Protein AF-A0A2V9VZB8-F1 (afdb_monomer_lite)

pLDDT: mean 87.89, std 12.3, range [39.72, 98.25]

Secondary structure (DSSP, 8-state):
--S-----SSPPEEEE-SS-EEEESGGGG-SS-SSS-SS-------SSHHHHHHHHHHHHHHHH-TT--GGGGEEEEEE---SSS-HHHHHHHHHTTS-TT-EEEEEETTTS-TTTTT-

Foldseek 3Di:
DPPPDDQPPPDFDFDQDPVGTDTDPLVVQPPVVPPGGPDDDDDQRDRDPVSVCVVVVVVVVCVPPPVNPPCVLEEEQEEEADDVHDSVVVSVVVVVVDDPSHHYDYHYNNPDDPVRVPD

Radius of gyration: 19.83 Å; chains: 1; bounding box: 49×36×46 Å

Structure (mmCIF, N/CA/C/O backbone):
data_AF-A0A2V9VZB8-F1
#
_entry.id   AF-A0A2V9VZB8-F1
#
loop_
_atom_site.group_PDB
_atom_site.id
_atom_site.type_symbol
_atom_site.label_atom_id
_atom_site.label_alt_id
_atom_site.label_comp_id
_atom_site.label_asym_id
_atom_site.label_entity_id
_atom_site.label_seq_id
_atom_site.pdbx_PDB_ins_code
_atom_site.Cartn_x
_atom_site.Cartn_y
_atom_site.Cartn_z
_atom_site.occupancy
_atom_site.B_iso_or_equiv
_atom_site.auth_seq_id
_atom_site.auth_comp_id
_atom_site.auth_asym_id
_atom_site.auth_atom_id
_atom_site.pdbx_PDB_model_num
ATOM 1 N N . TYR A 1 1 ? 29.233 -8.299 -5.469 1.00 53.00 1 TYR A N 1
ATOM 2 C CA . TYR A 1 1 ? 28.206 -9.097 -6.170 1.00 53.00 1 TYR A CA 1
ATOM 3 C C . TYR A 1 1 ? 27.899 -10.313 -5.303 1.00 53.00 1 TYR A C 1
ATOM 5 O O . TYR A 1 1 ? 28.838 -11.028 -4.988 1.00 53.00 1 TYR A O 1
ATOM 13 N N . LEU A 1 2 ? 26.656 -10.493 -4.834 1.00 67.50 2 LEU A N 1
ATOM 14 C CA . LEU A 1 2 ? 26.291 -11.486 -3.798 1.00 67.50 2 LEU A CA 1
ATOM 15 C C . LEU A 1 2 ? 25.857 -12.862 -4.350 1.00 67.50 2 LEU A C 1
ATOM 17 O O . LEU A 1 2 ? 25.420 -13.711 -3.587 1.00 67.50 2 LEU A O 1
ATOM 21 N N . GLY A 1 3 ? 25.964 -13.102 -5.662 1.00 53.69 3 GLY A N 1
ATOM 22 C CA . GLY A 1 3 ? 25.739 -14.434 -6.248 1.00 53.69 3 GLY A CA 1
ATOM 23 C C . GLY A 1 3 ? 24.286 -14.920 -6.267 1.00 53.69 3 GLY A C 1
ATOM 24 O O . GLY A 1 3 ? 24.039 -16.054 -6.654 1.00 53.69 3 GLY A O 1
ATOM 25 N N . PHE A 1 4 ? 23.326 -14.072 -5.893 1.00 67.62 4 PHE A N 1
ATOM 26 C CA . PHE A 1 4 ? 21.911 -14.431 -5.863 1.00 67.62 4 PHE A CA 1
ATOM 27 C C . PHE A 1 4 ? 21.274 -14.546 -7.260 1.00 67.62 4 PHE A C 1
ATOM 29 O O . PHE A 1 4 ? 20.319 -15.282 -7.413 1.00 67.62 4 PHE A O 1
ATOM 36 N N . GLY A 1 5 ? 21.832 -13.925 -8.303 1.00 64.38 5 GLY A N 1
ATOM 37 C CA . GLY A 1 5 ? 21.281 -13.962 -9.667 1.00 64.38 5 GLY A CA 1
ATOM 38 C C . GLY A 1 5 ? 20.542 -12.677 -10.061 1.00 64.38 5 GLY A C 1
ATOM 39 O O . GLY A 1 5 ? 20.443 -11.737 -9.272 1.00 64.38 5 GLY A O 1
ATOM 40 N N . PHE A 1 6 ? 20.076 -12.606 -11.314 1.00 65.38 6 PHE A N 1
ATOM 41 C CA . PHE A 1 6 ? 19.318 -11.466 -11.848 1.00 65.38 6 PHE A CA 1
ATOM 42 C C . PHE A 1 6 ? 17.842 -11.590 -11.457 1.00 65.38 6 PHE A C 1
ATOM 44 O O . PHE A 1 6 ? 17.027 -12.095 -12.221 1.00 65.38 6 PHE A O 1
ATOM 51 N N . PHE A 1 7 ? 17.518 -11.178 -10.234 1.00 72.00 7 PHE A N 1
ATOM 52 C CA . PHE A 1 7 ? 16.160 -11.273 -9.687 1.00 72.00 7 PHE A CA 1
ATOM 53 C C . PHE A 1 7 ? 15.269 -10.061 -9.962 1.00 72.00 7 PHE A C 1
ATOM 55 O O . PHE A 1 7 ? 14.075 -10.127 -9.686 1.00 72.00 7 PHE A O 1
ATOM 62 N N . ASP A 1 8 ? 15.832 -8.988 -10.517 1.00 75.81 8 ASP A N 1
ATOM 63 C CA . ASP A 1 8 ? 15.086 -7.802 -10.920 1.00 75.81 8 ASP A CA 1
ATOM 64 C C . ASP A 1 8 ? 14.904 -7.794 -12.434 1.00 75.81 8 ASP A C 1
ATOM 66 O O . ASP A 1 8 ? 15.804 -7.417 -13.185 1.00 75.81 8 ASP A O 1
ATOM 70 N N . PHE A 1 9 ? 13.714 -8.190 -12.887 1.00 84.94 9 PHE A N 1
ATOM 71 C CA . PHE A 1 9 ? 13.331 -8.064 -14.296 1.00 84.94 9 PHE A CA 1
ATOM 72 C C . PHE A 1 9 ? 13.196 -6.599 -14.733 1.00 84.94 9 PHE A C 1
ATOM 74 O O . PHE A 1 9 ? 13.420 -6.277 -15.896 1.00 84.94 9 PHE A O 1
ATOM 81 N N . VAL A 1 10 ? 12.862 -5.711 -13.791 1.00 88.69 10 VAL A N 1
ATOM 82 C CA . VAL A 1 10 ? 12.777 -4.259 -13.992 1.00 88.69 10 VAL A CA 1
ATOM 83 C C . VAL A 1 10 ? 13.570 -3.568 -12.876 1.00 88.69 10 VAL A C 1
ATOM 85 O O . VAL A 1 10 ? 13.082 -3.507 -11.745 1.00 88.69 10 VAL A O 1
ATOM 88 N N . PRO A 1 11 ? 14.788 -3.066 -13.138 1.00 87.81 11 PRO A N 1
ATOM 89 C CA . PRO A 1 11 ? 15.603 -2.393 -12.124 1.00 87.81 11 PRO A CA 1
ATOM 90 C C . PRO A 1 11 ? 14.929 -1.122 -11.597 1.00 87.81 11 PRO A C 1
ATOM 92 O O . PRO A 1 11 ? 14.422 -0.340 -12.386 1.00 87.81 11 PRO A O 1
ATOM 95 N N . THR A 1 12 ? 14.943 -0.879 -10.288 1.00 88.94 12 THR A N 1
ATOM 96 C CA . THR A 1 12 ? 14.417 0.367 -9.691 1.00 88.94 12 THR A CA 1
ATOM 97 C C . THR A 1 12 ? 15.497 1.454 -9.626 1.00 88.94 12 THR A C 1
ATOM 99 O O . THR A 1 12 ? 16.692 1.142 -9.530 1.00 88.94 12 THR A O 1
ATOM 102 N N . LYS A 1 13 ? 15.114 2.737 -9.663 1.00 89.88 13 LYS A N 1
ATOM 103 C CA . LYS A 1 13 ? 16.080 3.836 -9.521 1.00 89.88 13 LYS A CA 1
ATOM 104 C C . LYS A 1 13 ? 16.237 4.195 -8.052 1.00 89.88 13 LYS A C 1
ATOM 106 O O . LYS A 1 13 ? 15.263 4.451 -7.356 1.00 89.88 13 LYS A O 1
ATOM 111 N N . LEU A 1 14 ? 17.483 4.281 -7.592 1.00 92.12 14 LEU A N 1
ATOM 112 C CA . LEU A 1 14 ? 17.765 4.845 -6.278 1.00 92.12 14 LEU A CA 1
ATOM 113 C C . LEU A 1 14 ? 17.751 6.376 -6.350 1.00 92.12 14 LEU A C 1
ATOM 115 O O . LEU A 1 14 ? 18.572 6.967 -7.059 1.00 92.12 14 LEU A O 1
ATOM 119 N N . ILE A 1 15 ? 16.866 7.002 -5.583 1.00 89.56 15 ILE A N 1
ATOM 120 C CA . ILE A 1 15 ? 16.756 8.453 -5.413 1.00 89.56 15 ILE A CA 1
ATOM 121 C C . ILE A 1 15 ? 17.209 8.859 -4.008 1.00 89.56 15 ILE A C 1
ATOM 123 O O . ILE A 1 15 ? 17.222 8.041 -3.089 1.00 89.56 15 ILE A O 1
ATOM 127 N N . LEU A 1 16 ? 17.611 10.116 -3.845 1.00 90.12 16 LEU A N 1
ATOM 128 C CA . LEU A 1 16 ? 17.936 10.693 -2.543 1.00 90.12 16 LEU A CA 1
ATOM 129 C C . LEU A 1 16 ? 16.727 11.500 -2.057 1.00 90.12 16 LEU A C 1
ATOM 131 O O . LEU A 1 16 ? 16.288 12.401 -2.768 1.00 90.12 16 LEU A O 1
ATOM 135 N N . THR A 1 17 ? 16.196 11.170 -0.883 1.00 85.62 17 THR A N 1
ATOM 136 C CA . THR A 1 17 ? 15.197 11.986 -0.176 1.00 85.62 17 THR A CA 1
ATOM 137 C C . THR A 1 17 ? 15.890 12.856 0.875 1.00 85.62 17 THR A C 1
ATOM 139 O O . THR A 1 17 ? 17.113 12.790 1.019 1.00 85.62 17 THR A O 1
ATOM 142 N N . SER A 1 18 ? 15.135 13.691 1.598 1.00 88.00 18 SER A N 1
ATOM 143 C CA . SER A 1 18 ? 15.697 14.519 2.676 1.00 88.00 18 SER A CA 1
ATOM 144 C C . SER A 1 18 ? 16.389 13.685 3.756 1.00 88.00 18 SER A C 1
ATOM 146 O O . SER A 1 18 ? 17.417 14.107 4.275 1.00 88.00 18 SER A O 1
ATOM 148 N N . GLU A 1 19 ? 15.863 12.489 4.032 1.00 88.25 19 GLU A N 1
ATOM 149 C CA . GLU A 1 19 ? 16.324 11.647 5.139 1.00 88.25 19 GLU A CA 1
ATOM 150 C C . GLU A 1 19 ? 17.218 10.489 4.690 1.00 88.25 19 GLU A C 1
ATOM 152 O O . GLU A 1 19 ? 18.147 10.103 5.401 1.00 88.25 19 GLU A O 1
ATOM 157 N N . LEU A 1 20 ? 16.946 9.885 3.526 1.00 91.31 20 LEU A N 1
ATOM 158 C CA . LEU A 1 20 ? 17.638 8.664 3.112 1.00 91.31 20 LEU A CA 1
ATOM 159 C C . LEU A 1 20 ? 17.673 8.457 1.596 1.00 91.31 20 LEU A C 1
ATOM 161 O O . LEU A 1 20 ? 16.896 9.012 0.826 1.00 91.31 20 LEU A O 1
ATOM 165 N N . LYS A 1 21 ? 18.589 7.598 1.146 1.00 91.06 21 LYS A N 1
ATOM 166 C CA . LYS A 1 21 ? 18.604 7.113 -0.236 1.00 91.06 21 LYS A CA 1
ATOM 167 C C . LYS A 1 21 ? 17.716 5.876 -0.347 1.00 91.06 21 LYS A C 1
ATOM 169 O O . LYS A 1 21 ? 17.977 4.891 0.338 1.00 91.06 21 LYS A O 1
ATOM 174 N N . THR A 1 22 ? 16.712 5.910 -1.218 1.00 90.88 22 THR A N 1
ATOM 175 C CA . THR A 1 22 ? 15.706 4.845 -1.351 1.00 90.88 22 THR A CA 1
ATOM 176 C C . THR A 1 22 ? 15.451 4.461 -2.804 1.00 90.88 22 THR A C 1
ATOM 178 O O . THR A 1 22 ? 15.750 5.228 -3.717 1.00 90.88 22 THR A O 1
ATOM 181 N N . ALA A 1 23 ? 14.910 3.267 -3.024 1.00 90.94 23 ALA A N 1
ATOM 182 C CA . ALA A 1 23 ? 14.385 2.840 -4.317 1.00 90.94 23 ALA A CA 1
ATOM 183 C C . ALA A 1 23 ? 13.063 3.555 -4.636 1.00 90.94 23 ALA A C 1
ATOM 185 O O . ALA A 1 23 ? 12.236 3.739 -3.746 1.00 90.94 23 ALA A O 1
ATOM 186 N N . SER A 1 24 ? 12.864 3.943 -5.897 1.00 91.44 24 SER A N 1
ATOM 187 C CA . SER A 1 24 ? 11.654 4.618 -6.367 1.00 91.44 24 SER A CA 1
ATOM 188 C C . SER A 1 24 ? 11.249 4.109 -7.747 1.00 91.44 24 SER A C 1
ATOM 190 O O . SER A 1 24 ? 12.018 4.186 -8.711 1.00 91.44 24 SER A O 1
ATOM 192 N N . ASP A 1 25 ? 10.015 3.610 -7.821 1.00 92.94 25 ASP A N 1
ATOM 193 C CA . ASP A 1 25 ? 9.355 3.255 -9.077 1.00 92.94 25 ASP A CA 1
ATOM 194 C C . ASP A 1 25 ? 8.579 4.442 -9.674 1.00 92.94 25 ASP A C 1
ATOM 196 O O . ASP A 1 25 ? 8.406 4.483 -10.890 1.00 92.94 25 ASP A O 1
ATOM 200 N N . ASP A 1 26 ? 8.217 5.451 -8.869 1.00 92.44 26 ASP A N 1
ATOM 201 C CA . ASP A 1 26 ? 7.602 6.707 -9.336 1.00 92.44 26 ASP A CA 1
ATOM 202 C C . ASP A 1 26 ? 8.444 7.388 -10.415 1.00 92.44 26 ASP A C 1
ATOM 204 O O . ASP A 1 26 ? 7.905 7.991 -11.343 1.00 92.44 26 ASP A O 1
ATOM 208 N N . TRP A 1 27 ? 9.768 7.219 -10.339 1.00 91.38 27 TRP A N 1
ATOM 209 C CA . TRP A 1 27 ? 10.702 7.724 -11.336 1.00 91.38 27 TRP A CA 1
ATOM 210 C C . TRP A 1 27 ? 10.397 7.251 -12.769 1.00 91.38 27 TRP A C 1
ATOM 212 O O . TRP A 1 27 ? 10.686 7.978 -13.716 1.00 91.38 27 TRP A O 1
ATOM 222 N N . PHE A 1 28 ? 9.806 6.065 -12.961 1.00 92.94 28 PHE A N 1
ATOM 223 C CA . PHE A 1 28 ? 9.421 5.592 -14.299 1.00 92.94 28 PHE A CA 1
ATOM 224 C C . PHE A 1 28 ? 8.313 6.420 -14.945 1.00 92.94 28 PHE A C 1
ATOM 226 O O . PHE A 1 28 ? 8.165 6.403 -16.167 1.00 92.94 28 PHE A O 1
ATOM 233 N N . SER A 1 29 ? 7.543 7.115 -14.119 1.00 95.06 29 SER A N 1
ATOM 234 C CA . SER A 1 29 ? 6.376 7.897 -14.501 1.00 95.06 29 SER A CA 1
ATOM 235 C C . SER A 1 29 ? 6.528 9.386 -14.209 1.00 95.06 29 SER A C 1
ATOM 237 O O . SER A 1 29 ? 5.544 10.093 -14.346 1.00 95.06 29 SER A O 1
ATOM 239 N N . ASP A 1 30 ? 7.717 9.847 -13.811 1.00 94.12 30 ASP A N 1
ATOM 240 C CA . ASP A 1 30 ? 8.058 11.268 -13.650 1.00 94.12 30 ASP A CA 1
ATOM 241 C C . ASP A 1 30 ? 8.711 11.792 -14.941 1.00 94.12 30 ASP A C 1
ATOM 243 O O . ASP A 1 30 ? 9.929 11.952 -15.070 1.00 94.12 30 ASP A O 1
ATOM 247 N N . PHE A 1 31 ? 7.875 12.000 -15.948 1.00 94.56 31 PHE A N 1
ATOM 248 C CA . PHE A 1 31 ? 8.209 12.565 -17.247 1.00 94.56 31 PHE A CA 1
ATOM 249 C C . PHE A 1 31 ? 8.565 14.054 -17.157 1.00 94.56 31 PHE A C 1
ATOM 251 O O . PHE A 1 31 ? 9.340 14.540 -17.989 1.00 94.56 31 PHE A O 1
ATOM 258 N N . ALA A 1 32 ? 8.029 14.782 -16.170 1.00 94.81 32 ALA A N 1
ATOM 259 C CA . ALA A 1 32 ? 8.325 16.202 -15.977 1.00 94.81 32 ALA A CA 1
ATOM 260 C C . ALA A 1 32 ? 9.610 16.464 -15.168 1.00 94.81 32 ALA A C 1
ATOM 262 O O . ALA A 1 32 ? 10.070 17.607 -15.124 1.00 94.81 32 ALA A O 1
ATOM 263 N N . ASN A 1 33 ? 10.221 15.431 -14.574 1.00 90.44 33 ASN A N 1
ATOM 264 C CA . ASN A 1 33 ? 11.322 15.541 -13.606 1.00 90.44 33 ASN A CA 1
ATOM 265 C C . ASN A 1 33 ? 10.966 16.446 -12.413 1.00 90.44 33 ASN A C 1
ATOM 267 O O . ASN A 1 33 ? 11.787 17.242 -11.946 1.00 90.44 33 ASN A O 1
ATOM 271 N N . SER A 1 34 ? 9.721 16.349 -11.953 1.00 91.19 34 SER A N 1
ATOM 272 C CA . SER A 1 34 ? 9.184 17.120 -10.833 1.00 91.19 34 SER A CA 1
ATOM 273 C C . SER A 1 34 ? 9.419 16.446 -9.477 1.00 91.19 34 SER A C 1
ATOM 275 O O . SER A 1 34 ? 9.249 17.081 -8.436 1.00 91.19 34 SER A O 1
ATOM 277 N N . GLY A 1 35 ? 9.826 15.173 -9.481 1.00 88.12 35 GLY A N 1
ATOM 278 C CA . GLY A 1 35 ? 9.882 14.324 -8.296 1.00 88.12 35 GLY A CA 1
ATOM 279 C C . GLY A 1 35 ? 8.541 13.675 -7.944 1.00 88.12 35 GLY A C 1
ATOM 280 O O . GLY A 1 35 ? 8.465 13.004 -6.917 1.00 88.12 35 GLY A O 1
ATOM 281 N N . LEU A 1 36 ? 7.504 13.860 -8.768 1.00 90.62 36 LEU A N 1
ATOM 282 C CA . LEU A 1 36 ? 6.185 13.252 -8.609 1.00 90.62 36 LEU A CA 1
ATOM 283 C C . LEU A 1 36 ? 5.797 12.488 -9.884 1.00 90.62 36 LEU A C 1
ATOM 285 O O . LEU A 1 36 ? 6.097 12.957 -10.979 1.00 90.62 36 LEU A O 1
ATOM 289 N N . PRO A 1 37 ? 5.118 11.335 -9.771 1.00 93.94 37 PRO A N 1
ATOM 290 C CA . PRO A 1 37 ? 4.675 10.582 -10.936 1.00 93.94 37 PRO A CA 1
ATOM 291 C C . PRO A 1 37 ? 3.457 11.241 -11.609 1.00 93.94 37 PRO A C 1
ATOM 293 O O . PRO A 1 37 ? 2.501 11.629 -10.934 1.00 93.94 37 PRO A O 1
ATOM 296 N N . GLU A 1 38 ? 3.435 11.308 -12.944 1.00 96.06 38 GLU A N 1
ATOM 297 C CA . GLU A 1 38 ? 2.267 11.783 -13.707 1.00 96.06 38 GLU A CA 1
ATOM 298 C C . GLU A 1 38 ? 1.210 10.698 -13.956 1.00 96.06 38 GLU A C 1
ATOM 300 O O . GLU A 1 38 ? 0.059 11.013 -14.267 1.00 96.06 38 GLU A O 1
ATOM 305 N N . ILE A 1 39 ? 1.577 9.423 -13.827 1.00 95.62 39 ILE A N 1
ATOM 306 C CA . ILE A 1 39 ? 0.650 8.289 -13.910 1.00 95.62 39 ILE A CA 1
ATOM 307 C C . ILE A 1 39 ? 0.832 7.372 -12.705 1.00 95.62 39 ILE A C 1
ATOM 309 O O . ILE A 1 39 ? 1.940 7.210 -12.201 1.00 95.62 39 ILE A O 1
ATOM 313 N N . ALA A 1 40 ? -0.262 6.752 -12.254 1.00 94.00 40 ALA A N 1
ATOM 314 C CA . ALA A 1 40 ? -0.206 5.769 -11.181 1.00 94.00 40 ALA A CA 1
ATOM 315 C C . ALA A 1 40 ? 0.628 4.562 -11.629 1.00 94.00 40 ALA A C 1
ATOM 317 O O . ALA A 1 40 ? 0.248 3.838 -12.553 1.00 94.00 40 ALA A O 1
ATOM 318 N N . THR A 1 41 ? 1.754 4.350 -10.953 1.00 93.00 41 THR A N 1
ATOM 319 C CA . THR A 1 41 ? 2.691 3.264 -11.235 1.00 93.00 41 THR A CA 1
ATOM 320 C C . THR A 1 41 ? 2.779 2.354 -10.022 1.00 93.00 41 THR A C 1
ATOM 322 O O . THR A 1 41 ? 2.900 2.808 -8.889 1.00 93.00 41 THR A O 1
ATOM 325 N N . GLY A 1 42 ? 2.718 1.047 -10.260 1.00 91.19 42 GLY A N 1
ATOM 326 C CA . GLY A 1 42 ? 2.873 0.030 -9.230 1.00 91.19 42 GLY A CA 1
ATOM 327 C C . GLY A 1 42 ? 3.635 -1.175 -9.765 1.00 91.19 42 GLY A C 1
ATOM 328 O O . GLY A 1 42 ? 3.683 -1.414 -10.973 1.00 91.19 42 GLY A O 1
ATOM 329 N N . ARG A 1 43 ? 4.233 -1.947 -8.857 1.00 92.44 43 ARG A N 1
ATOM 330 C CA . ARG A 1 43 ? 5.017 -3.144 -9.177 1.00 92.44 43 ARG A CA 1
ATOM 331 C C . ARG A 1 43 ? 4.322 -4.389 -8.646 1.00 92.44 43 ARG A C 1
ATOM 333 O O . ARG A 1 43 ? 3.902 -4.420 -7.495 1.00 92.44 43 ARG A O 1
ATOM 340 N N . LEU A 1 44 ? 4.294 -5.447 -9.457 1.00 94.56 44 LEU A N 1
ATOM 341 C CA . LEU A 1 44 ? 4.049 -6.811 -8.984 1.00 94.56 44 LEU A CA 1
ATOM 342 C C . LEU A 1 44 ? 5.413 -7.490 -8.761 1.00 94.56 44 LEU A C 1
ATOM 344 O O . LEU A 1 44 ? 6.053 -7.881 -9.740 1.00 94.56 44 LEU A O 1
ATOM 348 N N . PRO A 1 45 ? 5.918 -7.585 -7.514 1.00 91.12 45 PRO A N 1
ATOM 349 C CA . PRO A 1 45 ? 7.246 -8.128 -7.239 1.00 91.12 45 PRO A CA 1
ATOM 350 C C . PRO A 1 45 ? 7.216 -9.663 -7.272 1.00 91.12 45 PRO A C 1
ATOM 352 O O . PRO A 1 45 ? 7.142 -10.318 -6.236 1.00 91.12 45 PRO A O 1
ATOM 355 N N . VAL A 1 46 ? 7.255 -10.236 -8.475 1.00 93.00 46 VAL A N 1
ATOM 356 C CA . VAL A 1 46 ? 7.206 -11.688 -8.710 1.00 93.00 46 VAL A CA 1
ATOM 357 C C . VAL A 1 46 ? 8.430 -12.160 -9.490 1.00 93.00 46 VAL A C 1
ATOM 359 O O . VAL A 1 46 ? 8.967 -11.445 -10.339 1.00 93.00 46 VAL A O 1
ATOM 362 N N . ARG A 1 47 ? 8.879 -13.376 -9.195 1.00 90.50 47 ARG A N 1
ATOM 363 C CA . ARG A 1 47 ? 10.049 -14.028 -9.797 1.00 90.50 47 ARG A CA 1
ATOM 364 C C . ARG A 1 47 ? 9.675 -15.231 -10.645 1.00 90.50 47 ARG A C 1
ATOM 366 O O . ARG A 1 47 ? 10.398 -15.559 -11.584 1.00 90.50 47 ARG A O 1
ATOM 373 N N . THR A 1 48 ? 8.576 -15.898 -10.309 1.00 91.50 48 THR A N 1
ATOM 374 C CA . THR A 1 48 ? 8.109 -17.097 -11.011 1.00 91.50 48 THR A CA 1
ATOM 375 C C . THR A 1 48 ? 6.738 -16.881 -11.638 1.00 91.50 48 THR A C 1
ATOM 377 O O . THR A 1 48 ? 5.976 -15.997 -11.245 1.00 91.50 48 THR A O 1
ATOM 380 N N . VAL A 1 49 ? 6.409 -17.721 -12.620 1.00 94.69 49 VAL A N 1
ATOM 381 C CA . VAL A 1 49 ? 5.077 -17.733 -13.240 1.00 94.69 49 VAL A CA 1
ATOM 382 C C . VAL A 1 49 ? 3.998 -18.063 -12.204 1.00 94.69 49 VAL A C 1
ATOM 384 O O . VAL A 1 49 ? 2.925 -17.471 -12.240 1.00 94.69 49 VAL A O 1
ATOM 387 N N . ASP A 1 50 ? 4.287 -18.938 -11.241 1.00 97.31 50 ASP A N 1
ATOM 388 C CA . ASP A 1 50 ? 3.329 -19.316 -10.197 1.00 97.31 50 ASP A CA 1
ATOM 389 C C . ASP A 1 50 ? 3.040 -18.160 -9.228 1.00 97.31 50 ASP A C 1
ATOM 391 O O . ASP A 1 50 ? 1.885 -17.921 -8.861 1.00 97.31 50 ASP A O 1
ATOM 395 N N . GLU A 1 51 ? 4.061 -17.380 -8.865 1.00 96.19 51 GLU A N 1
ATOM 396 C CA . GLU A 1 51 ? 3.882 -16.143 -8.096 1.00 96.19 51 GLU A CA 1
ATOM 397 C C . GLU A 1 51 ? 3.065 -15.111 -8.884 1.00 96.19 51 GLU A C 1
ATOM 399 O O . GLU A 1 51 ? 2.137 -14.514 -8.333 1.00 96.19 51 GLU A O 1
ATOM 404 N N . ALA A 1 52 ? 3.355 -14.944 -10.180 1.00 96.12 52 ALA A N 1
ATOM 405 C CA . ALA A 1 52 ? 2.601 -14.049 -11.057 1.00 96.12 52 ALA A CA 1
ATOM 406 C C . ALA A 1 52 ? 1.122 -14.456 -11.135 1.00 96.12 52 ALA A C 1
ATOM 408 O O . ALA A 1 52 ? 0.242 -13.623 -10.918 1.00 96.12 52 ALA A O 1
ATOM 409 N N . ASN A 1 53 ? 0.848 -15.743 -11.358 1.00 98.25 53 ASN A N 1
ATOM 410 C CA . ASN A 1 53 ? -0.506 -16.294 -11.380 1.00 98.25 53 ASN A CA 1
ATOM 411 C C . ASN A 1 53 ? -1.231 -16.058 -10.049 1.00 98.25 53 ASN A C 1
ATOM 413 O O . ASN A 1 53 ? -2.406 -15.696 -10.044 1.00 98.25 53 ASN A O 1
ATOM 417 N N . THR A 1 54 ? -0.529 -16.209 -8.924 1.00 98.00 54 THR A N 1
ATOM 418 C CA . THR A 1 54 ? -1.097 -15.992 -7.588 1.00 98.00 54 THR A CA 1
ATOM 419 C C . THR A 1 54 ? -1.485 -14.530 -7.368 1.00 98.00 54 THR A C 1
ATOM 421 O O . THR A 1 54 ? -2.600 -14.249 -6.929 1.00 98.00 54 THR A O 1
ATOM 424 N N . VAL A 1 55 ? -0.590 -13.583 -7.667 1.00 97.56 55 VAL A N 1
ATOM 425 C CA . VAL A 1 55 ? -0.846 -12.150 -7.445 1.00 97.56 55 VAL A CA 1
ATOM 426 C C . VAL A 1 55 ? -1.908 -11.618 -8.411 1.00 97.56 55 VAL A C 1
ATOM 428 O O . VAL A 1 55 ? -2.851 -10.961 -7.971 1.00 97.56 55 VAL A O 1
ATOM 431 N N . VAL A 1 56 ? -1.817 -11.954 -9.702 1.00 97.44 56 VAL A N 1
ATOM 432 C CA . VAL A 1 56 ? -2.827 -11.570 -10.705 1.00 97.44 56 VAL A CA 1
ATOM 433 C C . VAL A 1 56 ? -4.185 -12.188 -10.375 1.00 97.44 56 VAL A C 1
ATOM 435 O O . VAL A 1 56 ? -5.204 -11.508 -10.469 1.00 97.44 56 VAL A O 1
ATOM 438 N N . GLY A 1 57 ? -4.212 -13.447 -9.929 1.00 97.31 57 GLY A N 1
ATOM 439 C CA . GLY A 1 57 ? -5.438 -14.114 -9.497 1.00 97.31 57 GLY A CA 1
ATOM 440 C C . GLY A 1 57 ? -6.147 -13.378 -8.359 1.00 97.31 57 GLY A C 1
ATOM 441 O O . GLY A 1 57 ? -7.364 -13.217 -8.418 1.00 97.31 57 GLY A O 1
ATOM 442 N N . LYS A 1 58 ? -5.403 -12.867 -7.366 1.00 94.62 58 LYS A N 1
ATOM 443 C CA . LYS A 1 58 ? -5.969 -12.052 -6.273 1.00 94.62 58 LYS A CA 1
ATOM 444 C C . LYS A 1 58 ? -6.597 -10.754 -6.781 1.00 94.62 58 LYS A C 1
ATOM 446 O O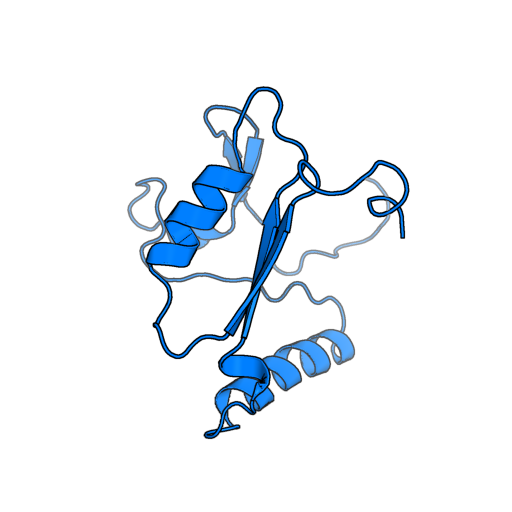 . LYS A 1 58 ? -7.708 -10.438 -6.374 1.00 94.62 58 LYS A O 1
ATOM 451 N N . ILE A 1 59 ? -5.909 -10.037 -7.674 1.00 95.00 59 ILE A N 1
ATOM 452 C CA . ILE A 1 59 ? -6.409 -8.781 -8.261 1.00 95.00 59 ILE A CA 1
ATOM 453 C C . ILE A 1 59 ? -7.705 -9.044 -9.031 1.00 95.00 59 ILE A C 1
ATOM 455 O O . ILE A 1 59 ? -8.724 -8.420 -8.760 1.00 95.00 59 ILE A O 1
ATOM 459 N N . VAL A 1 60 ? -7.689 -10.028 -9.936 1.00 95.44 60 VAL A N 1
ATOM 460 C CA . VAL A 1 60 ? -8.864 -10.380 -10.744 1.00 95.44 60 VAL A CA 1
ATOM 461 C C . VAL A 1 60 ? -10.026 -10.858 -9.874 1.00 95.44 60 VAL A C 1
ATOM 463 O O . VAL A 1 60 ? -11.171 -10.532 -10.176 1.00 95.44 60 VAL A O 1
ATOM 466 N N . GLY A 1 61 ? -9.753 -11.635 -8.821 1.00 93.25 61 GLY A N 1
ATOM 467 C CA . GLY A 1 61 ? -10.773 -12.060 -7.861 1.00 93.25 61 GLY A CA 1
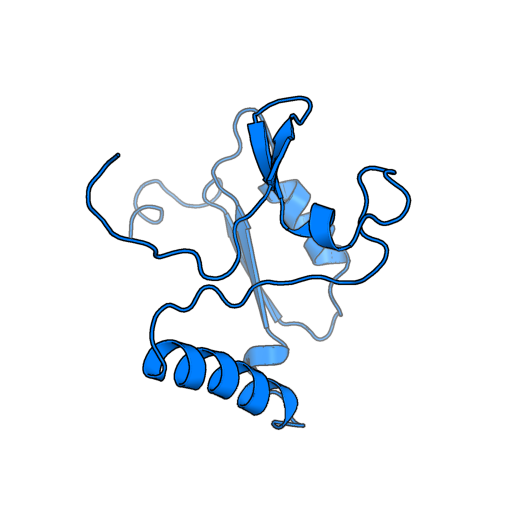ATOM 468 C C . GLY A 1 61 ? -11.428 -10.863 -7.176 1.00 93.25 61 GLY A C 1
ATOM 469 O O . GLY A 1 61 ? -12.642 -10.704 -7.265 1.00 93.25 61 GLY A O 1
ATOM 470 N N . TYR A 1 62 ? -10.614 -9.974 -6.599 1.00 92.00 62 TYR A N 1
ATOM 471 C CA . TYR A 1 62 ? -11.091 -8.770 -5.917 1.00 92.00 62 TYR A CA 1
ATOM 472 C C . TYR A 1 62 ? -11.911 -7.846 -6.831 1.00 92.00 62 TYR A C 1
ATOM 474 O O . TYR A 1 62 ? -12.961 -7.359 -6.432 1.00 92.00 62 TYR A O 1
ATOM 482 N N . GLU A 1 63 ? -11.479 -7.632 -8.077 1.00 91.56 63 GLU A N 1
ATOM 483 C CA . GLU A 1 63 ? -12.180 -6.742 -9.017 1.00 91.56 63 GLU A CA 1
ATOM 484 C C . GLU A 1 63 ? -13.486 -7.327 -9.576 1.00 91.56 63 GLU A C 1
ATOM 486 O O . GLU A 1 63 ? -14.352 -6.582 -10.047 1.00 91.56 63 GLU A O 1
ATOM 491 N N . ARG A 1 64 ? -13.632 -8.658 -9.591 1.00 91.06 64 ARG A N 1
ATOM 492 C CA . ARG A 1 64 ? -14.821 -9.327 -10.143 1.00 91.06 64 ARG A CA 1
ATOM 493 C C . ARG A 1 64 ? -15.915 -9.567 -9.114 1.00 91.06 64 ARG A C 1
ATOM 495 O O . ARG A 1 64 ? -17.083 -9.629 -9.513 1.00 91.06 64 ARG A O 1
ATOM 502 N N . ASP A 1 65 ? -15.564 -9.698 -7.840 1.00 85.06 65 ASP A N 1
ATOM 503 C CA . ASP A 1 65 ? -16.527 -9.912 -6.763 1.00 85.06 65 ASP A CA 1
ATOM 504 C C . ASP A 1 65 ? -17.287 -8.614 -6.459 1.00 85.06 65 ASP A C 1
ATOM 506 O O . ASP A 1 65 ? -16.895 -7.793 -5.635 1.00 85.06 65 ASP A O 1
ATOM 510 N N . ARG A 1 66 ? -18.413 -8.429 -7.162 1.00 64.81 66 ARG A N 1
ATOM 511 C CA . ARG A 1 66 ? -19.241 -7.208 -7.125 1.00 64.81 66 ARG A CA 1
ATOM 512 C C . ARG A 1 66 ? -19.807 -6.857 -5.754 1.00 64.81 66 ARG A C 1
ATOM 514 O O . ARG A 1 66 ? -20.080 -5.686 -5.516 1.00 64.81 66 ARG A O 1
ATOM 521 N N . ASP A 1 67 ? -19.990 -7.856 -4.900 1.00 71.62 67 ASP A N 1
ATOM 522 C CA . ASP A 1 67 ? -20.588 -7.674 -3.581 1.00 71.62 67 ASP A CA 1
ATOM 523 C C . ASP A 1 67 ? -19.528 -7.506 -2.482 1.00 71.62 67 ASP A C 1
ATOM 525 O O . ASP A 1 67 ? -19.898 -7.297 -1.332 1.00 71.62 67 ASP A O 1
ATOM 529 N N . GLY A 1 68 ? -18.227 -7.599 -2.812 1.00 69.31 68 GLY A N 1
ATOM 530 C CA . GLY A 1 68 ? -17.099 -7.347 -1.905 1.00 69.31 68 GLY A CA 1
ATOM 531 C C . GLY A 1 68 ? -16.936 -8.342 -0.749 1.00 69.31 68 GLY A C 1
ATOM 532 O O . GLY A 1 68 ? -15.818 -8.584 -0.321 1.00 69.31 68 GLY A O 1
ATOM 533 N N . GLY A 1 69 ? -18.010 -8.993 -0.296 1.00 81.25 69 GLY A N 1
ATOM 534 C CA . GLY A 1 69 ? -18.073 -9.736 0.962 1.00 81.25 69 GLY A CA 1
ATOM 535 C C . GLY A 1 69 ? -18.035 -8.801 2.177 1.00 81.25 69 GLY A C 1
ATOM 536 O O . GLY A 1 69 ? -17.447 -7.729 2.125 1.00 81.25 69 GLY A O 1
ATOM 537 N N . ASP A 1 70 ? -18.594 -9.228 3.313 1.00 86.75 70 ASP A N 1
ATOM 538 C CA . ASP A 1 70 ? -18.693 -8.408 4.542 1.00 86.75 70 ASP A CA 1
ATOM 539 C C . ASP A 1 70 ? -17.347 -7.851 5.054 1.00 86.75 70 ASP A C 1
ATOM 541 O O . ASP A 1 70 ? -17.303 -6.976 5.918 1.00 86.75 70 ASP A O 1
ATOM 545 N N . TRP A 1 71 ? -16.222 -8.377 4.567 1.00 88.38 71 TRP A N 1
ATOM 546 C CA . TRP A 1 71 ? -14.885 -7.909 4.914 1.00 88.38 71 TRP A CA 1
ATOM 547 C C . TRP A 1 71 ? -14.523 -6.564 4.265 1.00 88.38 71 TRP A C 1
ATOM 549 O O . TRP A 1 71 ? -13.666 -5.869 4.806 1.00 88.38 71 TRP A O 1
ATOM 559 N N . THR A 1 72 ? -15.161 -6.153 3.160 1.00 90.31 72 THR A N 1
ATOM 560 C CA . THR A 1 72 ? -14.874 -4.849 2.524 1.00 90.31 72 THR A CA 1
ATOM 561 C C . THR A 1 72 ? -15.414 -3.661 3.313 1.00 90.31 72 THR A C 1
ATOM 563 O O . THR A 1 72 ? -14.935 -2.544 3.135 1.00 90.31 72 THR A O 1
ATOM 566 N N . ASP A 1 73 ? -16.361 -3.902 4.221 1.00 91.94 73 ASP A N 1
ATOM 567 C CA . ASP A 1 73 ? -16.889 -2.904 5.156 1.00 91.94 73 ASP A CA 1
ATOM 568 C C . ASP A 1 73 ? -16.146 -2.918 6.503 1.00 91.94 73 ASP A C 1
ATOM 570 O O . ASP A 1 73 ? -16.659 -2.418 7.505 1.00 91.94 73 ASP A O 1
ATOM 574 N N . GLN A 1 74 ? -14.939 -3.488 6.564 1.00 94.88 74 GLN A N 1
ATOM 575 C CA . GLN A 1 74 ? -14.131 -3.565 7.782 1.00 94.88 74 GLN A CA 1
ATOM 576 C C . GLN A 1 74 ? -12.790 -2.848 7.611 1.00 94.88 74 GLN A C 1
ATOM 578 O O . GLN A 1 74 ? -12.132 -2.970 6.579 1.00 94.88 74 GLN A O 1
ATOM 583 N N . ALA A 1 75 ? -12.359 -2.128 8.647 1.00 95.56 75 ALA A N 1
ATOM 584 C CA . ALA A 1 75 ? -11.033 -1.521 8.725 1.00 95.56 75 ALA A CA 1
ATOM 585 C C . ALA A 1 75 ? -10.326 -1.903 10.028 1.00 95.56 75 ALA A C 1
ATOM 587 O O . ALA A 1 75 ? -10.944 -1.977 11.091 1.00 95.56 75 ALA A O 1
ATOM 588 N N . LEU A 1 76 ? -9.014 -2.113 9.934 1.00 95.94 76 LEU A N 1
ATOM 589 C CA . LEU A 1 76 ? -8.124 -2.348 11.065 1.00 95.94 76 LEU A CA 1
ATOM 590 C C . LEU A 1 76 ? -7.110 -1.208 11.134 1.00 95.94 76 LEU A C 1
ATOM 592 O O . LEU A 1 76 ? -6.358 -0.993 10.181 1.00 95.94 76 LEU A O 1
ATOM 596 N N . LEU A 1 77 ? -7.084 -0.497 12.255 1.00 96.50 77 LEU A N 1
ATOM 597 C CA . LEU A 1 77 ? -6.159 0.599 12.508 1.00 96.50 77 LEU A CA 1
ATOM 598 C C . LEU A 1 77 ? -5.156 0.143 13.560 1.00 96.50 77 LEU A C 1
ATOM 600 O O . LEU A 1 77 ? -5.525 -0.229 14.671 1.00 96.50 77 LEU A O 1
ATOM 604 N N . VAL A 1 78 ? -3.876 0.163 13.200 1.00 94.88 78 VAL A N 1
ATOM 605 C CA . VAL A 1 78 ? -2.791 -0.309 14.063 1.00 94.88 78 VAL A CA 1
ATOM 606 C C . VAL A 1 78 ? -1.823 0.835 14.310 1.00 94.88 78 VAL A C 1
ATOM 608 O O . VAL A 1 78 ? -1.419 1.516 13.368 1.00 94.88 78 VAL A O 1
ATOM 611 N N . ALA A 1 79 ? -1.453 1.039 15.570 1.00 95.50 79 ALA A N 1
ATOM 612 C CA . ALA A 1 79 ? -0.442 2.007 15.970 1.00 95.50 79 ALA A CA 1
ATOM 613 C C . ALA A 1 79 ? 0.461 1.393 17.040 1.00 95.50 79 ALA A 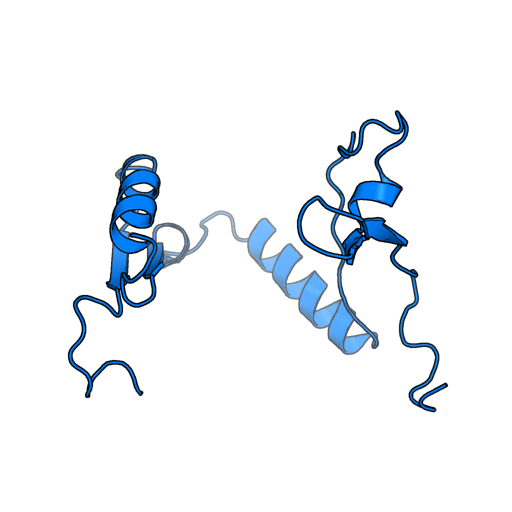C 1
ATOM 615 O O . ALA A 1 79 ? -0.003 0.649 17.909 1.00 95.50 79 ALA A O 1
ATOM 616 N N . ASP A 1 80 ? 1.752 1.706 16.970 1.00 92.25 80 ASP A N 1
ATOM 617 C CA . ASP A 1 80 ? 2.704 1.302 18.002 1.00 92.25 80 ASP A CA 1
ATOM 618 C C . ASP A 1 80 ? 2.543 2.171 19.269 1.00 92.25 80 ASP A C 1
ATOM 620 O O . ASP A 1 80 ? 1.652 3.026 19.365 1.00 92.25 80 ASP A O 1
ATOM 624 N N . ARG A 1 81 ? 3.384 1.931 20.278 1.00 92.12 81 ARG A N 1
ATOM 625 C CA . ARG A 1 81 ? 3.446 2.739 21.490 1.00 92.12 81 ARG A CA 1
ATOM 626 C C . ARG A 1 81 ? 3.770 4.187 21.125 1.00 92.12 81 ARG A C 1
ATOM 628 O O . ARG A 1 81 ? 4.726 4.460 20.413 1.00 92.12 81 ARG A O 1
ATOM 635 N N . ASN A 1 82 ? 3.017 5.107 21.710 1.00 91.50 82 ASN A N 1
ATOM 636 C CA . ASN A 1 82 ? 3.286 6.528 21.617 1.00 91.50 82 ASN A CA 1
ATOM 637 C C . ASN A 1 82 ? 4.556 6.852 22.422 1.00 91.50 82 ASN A C 1
ATOM 639 O O . ASN A 1 82 ? 4.597 6.623 23.637 1.00 91.50 82 ASN A O 1
ATOM 643 N N . ASP A 1 83 ? 5.571 7.380 21.747 1.00 88.44 83 ASP A N 1
ATOM 644 C CA . ASP A 1 83 ? 6.834 7.835 22.329 1.00 88.44 83 ASP A CA 1
ATOM 645 C C . ASP A 1 83 ? 7.135 9.293 21.928 1.00 88.44 83 ASP A C 1
ATOM 647 O O . ASP A 1 83 ? 6.563 10.217 22.509 1.00 88.44 83 ASP A O 1
ATOM 651 N N . ASP A 1 84 ? 7.982 9.506 20.925 1.00 90.81 84 ASP A N 1
ATOM 652 C CA . ASP A 1 84 ? 8.285 10.796 20.312 1.00 90.81 84 ASP A CA 1
ATOM 653 C C . ASP A 1 84 ? 7.155 11.253 19.372 1.00 90.81 84 ASP A C 1
ATOM 655 O O . ASP A 1 84 ? 7.098 12.418 18.976 1.00 90.81 84 ASP A O 1
ATOM 659 N N . SER A 1 85 ? 6.247 10.349 18.991 1.00 91.88 85 SER A N 1
ATOM 660 C CA . SER A 1 85 ? 5.083 10.631 18.141 1.00 91.88 85 SER A CA 1
ATOM 661 C C . SER A 1 85 ? 3.824 9.923 18.646 1.00 91.88 85 SER A C 1
ATOM 663 O O . SER A 1 85 ? 3.891 8.873 19.283 1.00 91.88 85 SER A O 1
ATOM 665 N N . ASN A 1 86 ? 2.653 10.505 18.369 1.00 94.25 86 ASN A N 1
ATOM 666 C CA . ASN A 1 86 ? 1.356 9.965 18.790 1.00 94.25 86 ASN A CA 1
ATOM 667 C C . ASN A 1 86 ? 0.578 9.396 17.595 1.00 94.25 86 ASN A C 1
ATOM 669 O O . ASN A 1 86 ? -0.437 9.950 17.165 1.00 94.25 86 ASN A O 1
ATOM 673 N N . PHE A 1 87 ? 1.048 8.264 17.070 1.00 94.81 87 PHE A N 1
ATOM 674 C CA . PHE A 1 87 ? 0.411 7.597 15.932 1.00 94.81 87 PHE A CA 1
ATOM 675 C C . PHE A 1 87 ? -0.991 7.074 16.251 1.00 94.81 87 PHE A C 1
ATOM 677 O O . PHE A 1 87 ? -1.816 6.962 15.349 1.00 94.81 87 PHE A O 1
ATOM 684 N N . SER A 1 88 ? -1.301 6.811 17.526 1.00 95.12 88 SER A N 1
ATOM 685 C CA . SER A 1 88 ? -2.656 6.414 17.936 1.00 95.12 88 SER A CA 1
ATOM 686 C C . SER A 1 88 ? -3.667 7.536 17.643 1.00 95.12 88 SER A C 1
ATOM 688 O O . SER A 1 88 ? -4.727 7.297 17.065 1.00 95.12 88 SER A O 1
ATOM 690 N N . GLN A 1 89 ? -3.312 8.787 17.960 1.00 95.69 89 GLN A N 1
ATOM 691 C CA . GLN A 1 89 ? -4.145 9.959 17.668 1.00 95.69 89 GLN A CA 1
ATOM 692 C C . GLN A 1 89 ? -4.225 10.273 16.164 1.00 95.69 89 GLN A C 1
ATOM 694 O O . GLN A 1 89 ? -5.281 10.667 15.658 1.00 95.69 89 GLN A O 1
ATOM 699 N N . GLU A 1 90 ? -3.124 10.108 15.431 1.00 96.06 90 GLU A N 1
ATOM 700 C CA . GLU A 1 90 ? -3.118 10.285 13.9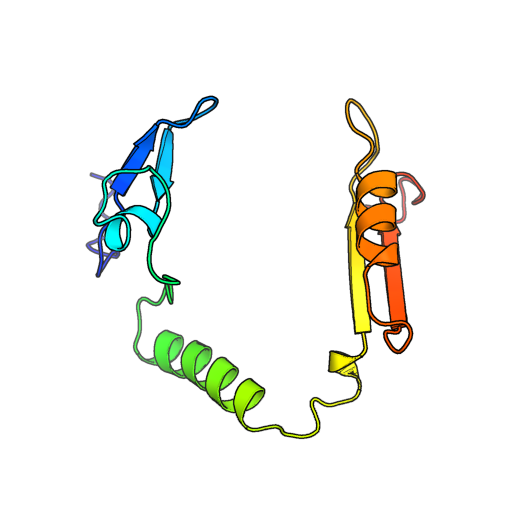73 1.00 96.06 90 GLU A CA 1
ATOM 701 C C . GLU A 1 90 ? -4.002 9.239 13.284 1.00 96.06 90 GLU A C 1
ATOM 703 O O . GLU A 1 90 ? -4.800 9.581 12.409 1.00 96.06 90 GLU A O 1
ATOM 708 N N . SER A 1 91 ? -3.950 7.988 13.747 1.00 96.31 91 SER A N 1
ATOM 709 C CA . SER A 1 91 ? -4.802 6.902 13.260 1.00 96.31 91 SER A CA 1
ATOM 710 C C . SER A 1 91 ? -6.288 7.211 13.477 1.00 96.31 91 SER A C 1
ATOM 712 O O . SER A 1 91 ? -7.081 7.127 12.541 1.00 96.31 91 SER A O 1
ATOM 714 N N . GLN A 1 92 ? -6.662 7.719 14.657 1.00 95.88 92 GLN A N 1
ATOM 715 C CA . GLN A 1 92 ? -8.028 8.193 14.936 1.00 95.88 92 GLN A CA 1
ATOM 716 C C . GLN A 1 92 ? -8.454 9.370 14.040 1.00 95.88 92 GLN A C 1
ATOM 718 O O . GLN A 1 92 ? -9.627 9.501 13.682 1.00 95.88 92 GLN A O 1
ATOM 723 N N . SER A 1 93 ? -7.512 10.226 13.638 1.00 97.06 93 SER A N 1
ATOM 724 C CA . SER A 1 93 ? -7.800 11.320 12.701 1.00 97.06 93 SER A CA 1
ATOM 725 C C . SER A 1 93 ? -8.134 10.787 11.303 1.00 97.06 93 SER A C 1
ATOM 727 O O . SER A 1 93 ? -9.039 11.309 10.653 1.00 97.06 93 SER A O 1
ATOM 729 N N . VAL A 1 94 ? -7.470 9.710 10.864 1.00 96.25 94 VAL A N 1
ATOM 730 C CA . VAL A 1 94 ? -7.814 8.987 9.626 1.00 96.25 94 VAL A CA 1
ATOM 731 C C . VAL A 1 94 ? -9.142 8.241 9.777 1.00 96.25 94 VAL A C 1
ATOM 733 O O . VAL A 1 94 ? -9.972 8.288 8.870 1.00 96.25 94 VAL A O 1
ATOM 736 N N . GLN A 1 95 ? -9.392 7.618 10.932 1.00 96.94 95 GLN A N 1
ATOM 737 C CA . GLN A 1 95 ? -10.647 6.924 11.240 1.00 96.94 95 GLN A CA 1
ATOM 738 C C . GLN A 1 95 ? -11.868 7.826 11.051 1.00 96.94 95 GLN A C 1
ATOM 740 O O . GLN A 1 95 ? -12.882 7.396 10.505 1.00 96.94 95 GLN A O 1
ATOM 745 N N . ALA A 1 96 ? -11.762 9.097 11.449 1.00 96.50 96 ALA A N 1
ATOM 746 C CA . ALA A 1 96 ? -12.831 10.080 11.297 1.00 96.50 96 ALA A CA 1
ATOM 747 C C . ALA A 1 96 ? -13.186 10.393 9.828 1.00 96.50 96 ALA A C 1
ATOM 749 O O . ALA A 1 96 ? -14.259 10.943 9.568 1.00 96.50 96 ALA A O 1
ATOM 750 N N . LEU A 1 97 ? -12.308 10.053 8.876 1.00 97.00 97 LEU A N 1
ATOM 751 C CA . LEU A 1 97 ? -12.531 10.208 7.435 1.00 97.00 97 LEU A CA 1
ATOM 752 C C . LEU A 1 97 ? -13.164 8.968 6.789 1.00 97.00 97 LEU A C 1
ATOM 754 O O . LEU A 1 97 ? -13.598 9.044 5.637 1.00 97.00 97 LEU A O 1
ATOM 758 N N . LEU A 1 98 ? -13.219 7.835 7.497 1.00 95.75 98 LEU A N 1
ATOM 759 C CA . LEU A 1 98 ? -13.793 6.607 6.959 1.00 95.75 98 LEU A CA 1
ATOM 760 C C . LEU A 1 98 ? -15.314 6.736 6.772 1.00 95.75 98 LEU A C 1
ATOM 762 O O . LEU A 1 98 ? -15.990 7.444 7.530 1.00 95.75 98 LEU A O 1
ATOM 766 N N . PRO A 1 99 ? -15.894 6.034 5.779 1.00 95.25 99 PRO A N 1
ATOM 767 C CA . PRO A 1 99 ? -17.339 5.932 5.651 1.00 95.25 99 PRO A CA 1
ATOM 768 C C . PRO A 1 99 ? -17.969 5.426 6.950 1.00 95.25 99 PRO A C 1
ATOM 770 O O . PRO A 1 99 ? -17.517 4.445 7.532 1.00 95.25 99 PRO A O 1
ATOM 773 N N . LYS A 1 100 ? -19.076 6.043 7.377 1.00 92.25 100 LYS A N 1
ATOM 774 C CA . LYS A 1 100 ? -19.786 5.640 8.607 1.00 92.25 100 LYS A CA 1
ATOM 775 C C . LYS A 1 100 ? -20.358 4.218 8.566 1.00 92.25 100 LYS A C 1
ATOM 777 O O . LYS A 1 100 ? -20.779 3.717 9.602 1.00 92.25 100 LYS A O 1
ATOM 782 N N . SER A 1 101 ? -20.439 3.610 7.383 1.00 92.50 101 SER A N 1
ATOM 783 C CA . SER A 1 101 ? -20.846 2.215 7.195 1.00 92.50 101 SER A CA 1
ATOM 784 C C . SER A 1 101 ? -19.757 1.215 7.587 1.00 92.50 101 SER A C 1
ATOM 786 O O . SER A 1 101 ? -20.067 0.043 7.763 1.00 92.50 101 SER A O 1
ATOM 788 N N . MET A 1 102 ? -18.506 1.661 7.724 1.00 94.50 102 MET A N 1
ATOM 789 C CA . MET A 1 102 ? -17.370 0.791 7.989 1.00 94.50 102 MET A CA 1
ATOM 790 C C . MET A 1 102 ? -17.289 0.420 9.474 1.00 94.50 102 MET A C 1
ATOM 792 O O . MET A 1 102 ? -17.361 1.282 10.352 1.00 94.50 102 MET A O 1
ATOM 796 N N . THR A 1 103 ? -17.103 -0.864 9.762 1.00 95.94 103 THR A N 1
ATOM 797 C CA . THR A 1 103 ? -16.790 -1.364 11.104 1.00 95.94 103 THR A CA 1
ATOM 798 C C . THR A 1 103 ? -15.289 -1.250 11.335 1.00 95.94 103 THR A C 1
ATOM 800 O O . THR A 1 103 ? -14.502 -1.840 10.598 1.00 95.94 103 THR A O 1
ATOM 803 N N . VAL A 1 104 ? -14.878 -0.500 12.356 1.00 96.75 104 VAL A N 1
ATOM 804 C CA . VAL A 1 104 ? -13.459 -0.237 12.628 1.00 96.75 104 VAL A CA 1
ATOM 805 C C . VAL A 1 104 ? -12.999 -0.966 13.886 1.00 96.75 104 VAL A C 1
ATOM 807 O O . VAL A 1 104 ? -13.670 -0.905 14.915 1.00 96.75 104 VAL A O 1
ATOM 810 N N . THR A 1 105 ? -11.855 -1.645 13.796 1.00 96.19 105 THR A N 1
ATOM 811 C CA . THR A 1 105 ? -11.148 -2.255 14.930 1.00 96.19 105 THR A CA 1
ATOM 812 C C . THR A 1 105 ? -9.816 -1.546 15.137 1.00 96.19 105 THR A C 1
ATOM 814 O O . THR A 1 105 ? -9.031 -1.439 14.197 1.00 96.19 105 THR A O 1
ATOM 817 N N . ASP A 1 106 ? -9.541 -1.124 16.368 1.00 95.31 106 ASP A N 1
ATOM 818 C CA . ASP A 1 106 ? -8.298 -0.445 16.732 1.00 95.31 106 ASP A CA 1
ATOM 819 C C . ASP A 1 106 ? -7.391 -1.390 17.535 1.00 95.31 106 ASP A C 1
ATOM 821 O O . ASP A 1 106 ? -7.837 -2.063 18.469 1.00 95.31 106 ASP A O 1
ATOM 825 N N . VAL A 1 107 ? -6.107 -1.442 17.177 1.00 94.31 107 VAL A N 1
ATOM 826 C CA . VAL A 1 107 ? -5.063 -2.204 17.878 1.00 94.31 107 VAL A CA 1
ATOM 827 C C . VAL A 1 107 ? -3.893 -1.264 18.149 1.00 94.31 107 VAL A C 1
ATOM 829 O O . VAL A 1 107 ? -2.971 -1.135 17.342 1.00 94.31 107 VAL A O 1
ATOM 832 N N . PHE A 1 108 ? -3.948 -0.566 19.283 1.00 93.94 108 PHE A N 1
ATOM 833 C CA . PHE A 1 108 ? -2.935 0.416 19.670 1.00 93.94 108 PHE A CA 1
ATOM 834 C C . PHE A 1 108 ? -2.056 -0.129 20.788 1.00 93.94 108 PHE A C 1
ATOM 836 O O . PHE A 1 108 ? -2.514 -0.330 21.911 1.00 93.94 108 PHE A O 1
ATOM 843 N N . ALA A 1 109 ? -0.770 -0.339 20.503 1.00 90.69 109 ALA A N 1
ATOM 844 C CA . ALA A 1 109 ? 0.168 -0.914 21.466 1.00 90.69 109 ALA A CA 1
ATOM 845 C C . ALA A 1 109 ? 0.368 -0.037 22.718 1.00 90.69 109 ALA A C 1
ATOM 847 O O . ALA A 1 109 ? 0.760 -0.547 23.765 1.00 90.69 109 ALA A O 1
ATOM 848 N N . THR A 1 110 ? 0.058 1.263 22.640 1.00 87.06 110 THR A N 1
ATOM 849 C CA . THR A 1 110 ? -0.012 2.161 23.808 1.00 87.06 110 THR A CA 1
ATOM 850 C C . THR A 1 110 ? -1.042 1.705 24.839 1.00 87.06 110 THR A C 1
ATOM 852 O O . THR A 1 110 ? -0.781 1.793 26.040 1.00 87.06 110 THR A O 1
ATOM 855 N N . ASP A 1 111 ? -2.189 1.218 24.366 1.00 83.38 111 ASP A N 1
ATOM 856 C CA . ASP A 1 111 ? -3.345 0.859 25.192 1.00 83.38 111 ASP A CA 1
ATOM 857 C C . ASP A 1 111 ? -3.340 -0.628 25.577 1.00 83.38 111 ASP A C 1
ATOM 859 O O . ASP A 1 111 ? -4.082 -1.059 26.463 1.00 83.38 111 ASP A O 1
ATOM 863 N N . LEU A 1 112 ? -2.482 -1.421 24.929 1.00 76.44 112 LEU A N 1
ATOM 864 C CA . LEU A 1 112 ? -2.275 -2.830 25.234 1.00 76.44 112 LEU A CA 1
ATOM 865 C C . LEU A 1 112 ? -1.270 -2.991 26.381 1.00 76.44 112 LEU A C 1
ATOM 867 O O . LEU A 1 112 ? -0.210 -2.362 26.423 1.00 76.44 112 LEU A O 1
ATOM 871 N N . ASP A 1 113 ? -1.577 -3.886 27.322 1.00 62.03 113 ASP A N 1
ATOM 872 C CA . ASP A 1 113 ? -0.605 -4.274 28.338 1.00 62.03 113 ASP A CA 1
ATOM 873 C C . ASP A 1 113 ? 0.594 -5.013 27.704 1.00 62.03 113 ASP A C 1
ATOM 875 O O . ASP A 1 113 ? 0.5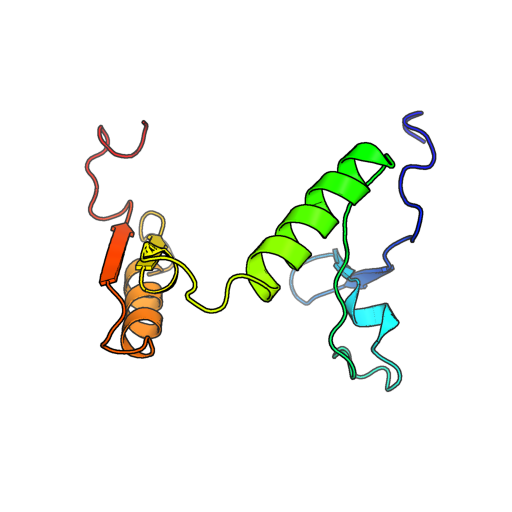23 -5.578 26.609 1.00 62.03 113 ASP A O 1
ATOM 879 N N . ALA A 1 114 ? 1.728 -5.049 28.411 1.00 59.84 114 ALA A N 1
ATOM 880 C CA . ALA A 1 114 ? 2.950 -5.690 27.914 1.00 59.84 114 ALA A CA 1
ATOM 881 C C . ALA A 1 114 ? 2.812 -7.211 27.661 1.00 59.84 114 ALA A C 1
ATOM 883 O O . ALA A 1 114 ? 3.737 -7.819 27.128 1.00 59.84 114 ALA A O 1
ATOM 884 N N . LYS A 1 115 ? 1.697 -7.843 28.060 1.00 55.88 115 LYS A N 1
ATOM 885 C CA . LYS A 1 115 ? 1.423 -9.270 27.824 1.00 55.88 115 LYS A CA 1
ATOM 886 C C . LYS A 1 115 ? 0.596 -9.514 26.561 1.00 55.88 115 LYS A C 1
ATOM 888 O O . LYS A 1 115 ? 0.675 -10.610 26.013 1.00 55.88 115 LYS A O 1
ATOM 893 N N . THR A 1 116 ? -0.153 -8.518 26.102 1.00 56.88 116 THR A N 1
ATOM 894 C CA . THR A 1 116 ? -1.014 -8.597 24.914 1.00 56.88 116 THR A CA 1
ATOM 895 C C . THR A 1 116 ? -0.277 -8.157 23.647 1.00 56.88 116 THR A C 1
ATOM 897 O O . THR A 1 116 ? -0.573 -8.649 22.567 1.00 56.88 116 THR A O 1
ATOM 900 N N . ALA A 1 117 ? 0.753 -7.314 23.772 1.00 49.91 117 ALA A N 1
ATOM 901 C CA . ALA A 1 117 ? 1.548 -6.815 22.643 1.00 49.91 117 ALA A CA 1
ATOM 902 C C . ALA A 1 117 ? 2.533 -7.838 22.017 1.00 49.91 117 ALA A C 1
ATOM 904 O O . ALA A 1 117 ? 3.275 -7.485 21.106 1.00 49.91 117 ALA A O 1
ATOM 905 N N . GLY A 1 118 ? 2.595 -9.079 22.520 1.00 52.44 118 GLY A N 1
ATOM 906 C CA . GLY A 1 118 ? 3.602 -10.080 22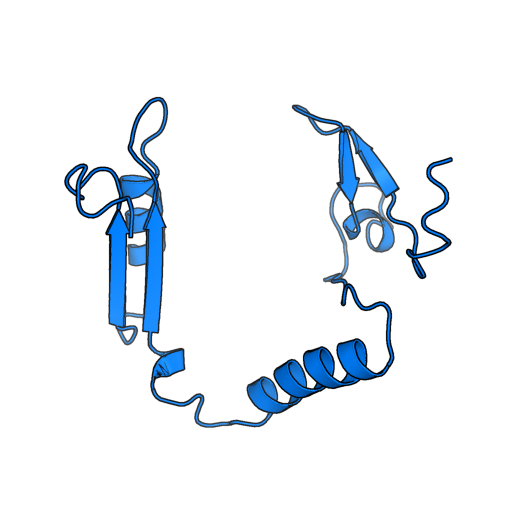.134 1.00 52.44 118 GLY A CA 1
ATOM 907 C C . GLY A 1 118 ? 3.057 -11.424 21.641 1.00 52.44 118 GLY A C 1
ATOM 908 O O . GLY A 1 118 ? 3.809 -12.399 21.679 1.00 52.44 118 GLY A O 1
ATOM 909 N N . GLN A 1 119 ? 1.781 -11.502 21.242 1.00 39.72 119 GLN A N 1
ATOM 910 C CA . GLN A 1 119 ? 1.207 -12.690 20.590 1.00 39.72 119 GLN A CA 1
ATOM 911 C C . GLN A 1 119 ? 0.956 -12.456 19.106 1.00 39.72 119 GLN A C 1
ATOM 913 O O . GLN A 1 119 ? 0.474 -11.355 18.767 1.00 39.72 119 GLN A O 1
#

Sequence (119 aa):
YLGFGFFDFVPTKLILTSELKTASDDWFSDFANSGLPEIATGRLPVRTVDEANTVVGKIVGYERDRDGGDWTDQALLVADRNDDSNFSQESQSVQALLPKSMTVTDVFATDLDAKTAGQ